Protein AF-A0A1W0A1K2-F1 (afdb_monomer_lite)

Structure (mmCIF, N/CA/C/O backbone):
data_AF-A0A1W0A1K2-F1
#
_entry.id   AF-A0A1W0A1K2-F1
#
loop_
_atom_site.group_PDB
_atom_site.id
_atom_site.type_symbol
_atom_site.label_atom_id
_atom_site.label_alt_id
_atom_site.label_comp_id
_atom_site.label_asym_id
_atom_site.label_entity_id
_atom_site.label_seq_id
_atom_site.pdbx_PDB_ins_code
_atom_site.Cartn_x
_atom_site.Cartn_y
_atom_site.Cartn_z
_atom_site.occupancy
_atom_site.B_iso_or_equiv
_atom_site.auth_seq_id
_atom_site.auth_comp_id
_atom_site.auth_asym_id
_atom_site.auth_atom_id
_atom_site.pdbx_PDB_model_num
ATOM 1 N N . MET A 1 1 ? 2.298 19.449 -17.274 1.00 60.91 1 MET A N 1
ATOM 2 C CA . MET A 1 1 ? 3.270 19.273 -18.378 1.00 60.91 1 MET A CA 1
ATOM 3 C C . MET A 1 1 ? 4.434 18.468 -17.825 1.00 60.91 1 MET A C 1
ATOM 5 O O . MET A 1 1 ? 4.935 18.858 -16.780 1.00 60.91 1 MET A O 1
ATOM 9 N N . ARG A 1 2 ? 4.805 17.348 -18.462 1.00 76.62 2 ARG A N 1
ATOM 10 C CA . ARG A 1 2 ? 5.941 16.507 -18.038 1.00 76.62 2 ARG A CA 1
ATOM 11 C C . ARG A 1 2 ? 7.257 17.238 -18.307 1.00 76.62 2 ARG A C 1
ATOM 13 O O . ARG A 1 2 ? 7.378 17.910 -19.331 1.00 76.62 2 ARG A O 1
ATOM 20 N N . THR A 1 3 ? 8.228 17.116 -17.409 1.00 84.44 3 THR A N 1
ATOM 21 C CA . THR A 1 3 ? 9.573 17.674 -17.611 1.00 84.44 3 THR A CA 1
ATOM 22 C C . THR A 1 3 ? 10.349 16.872 -18.661 1.00 84.44 3 THR A C 1
ATOM 24 O O . THR A 1 3 ? 10.058 15.703 -18.915 1.00 84.44 3 THR A O 1
ATOM 27 N N . THR A 1 4 ? 11.373 17.480 -19.265 1.00 80.25 4 THR A N 1
ATOM 28 C CA . THR A 1 4 ? 12.270 16.805 -20.222 1.00 80.25 4 THR A CA 1
ATOM 29 C C . THR A 1 4 ? 12.926 15.557 -19.624 1.00 80.25 4 THR A C 1
ATOM 31 O O . THR A 1 4 ? 13.042 14.538 -20.301 1.00 80.25 4 THR A O 1
ATOM 34 N N . ASN A 1 5 ? 13.278 15.605 -18.337 1.00 84.12 5 ASN A N 1
ATOM 35 C CA . ASN A 1 5 ? 13.851 14.472 -17.611 1.00 84.12 5 ASN A CA 1
ATOM 36 C C . ASN A 1 5 ? 12.839 13.334 -17.411 1.00 84.12 5 ASN A C 1
ATOM 38 O O . ASN A 1 5 ? 13.193 12.167 -17.554 1.00 84.12 5 ASN A O 1
ATOM 42 N N . GLU A 1 6 ? 11.577 13.649 -17.113 1.00 87.06 6 GLU A N 1
ATOM 43 C CA . GLU A 1 6 ? 10.531 12.632 -16.964 1.00 87.06 6 GLU A CA 1
ATOM 44 C C . GLU A 1 6 ? 10.212 11.948 -18.292 1.00 87.06 6 GLU A C 1
ATOM 46 O O . GLU A 1 6 ? 10.085 10.728 -18.327 1.00 87.06 6 GLU A O 1
ATOM 51 N N . LEU A 1 7 ? 10.127 12.707 -19.389 1.00 82.50 7 LEU A N 1
ATOM 52 C CA . LEU A 1 7 ? 9.915 12.142 -20.725 1.00 82.50 7 LEU A CA 1
ATOM 53 C C . LEU A 1 7 ? 11.042 11.174 -21.103 1.00 82.50 7 LEU A C 1
ATOM 55 O O . LEU A 1 7 ? 10.764 10.050 -21.513 1.00 82.50 7 LEU A O 1
ATOM 59 N N . ALA A 1 8 ? 12.297 11.552 -20.842 1.00 84.25 8 ALA A N 1
ATOM 60 C CA . ALA A 1 8 ? 13.443 10.680 -21.080 1.00 84.25 8 ALA A CA 1
ATOM 61 C C . ALA A 1 8 ? 13.361 9.358 -20.292 1.00 84.25 8 ALA A C 1
ATOM 63 O O . ALA A 1 8 ? 13.707 8.309 -20.828 1.00 84.25 8 ALA A O 1
ATOM 64 N N . ILE A 1 9 ? 12.877 9.378 -19.045 1.00 85.06 9 ILE A N 1
ATOM 65 C CA . ILE A 1 9 ? 12.689 8.161 -18.235 1.00 85.06 9 ILE A CA 1
ATOM 66 C C . ILE A 1 9 ? 11.535 7.308 -18.777 1.00 85.06 9 ILE A C 1
ATOM 68 O O . ILE A 1 9 ? 11.626 6.080 -18.791 1.00 85.06 9 ILE A O 1
ATOM 72 N N . LEU A 1 10 ? 10.445 7.929 -19.233 1.00 85.00 10 LEU A N 1
ATOM 73 C CA . LEU A 1 10 ? 9.282 7.219 -19.773 1.00 85.00 10 LEU A CA 1
ATOM 74 C C . LEU A 1 10 ? 9.567 6.517 -21.109 1.00 85.00 10 LEU A C 1
ATOM 76 O O . LEU A 1 10 ? 8.992 5.454 -21.356 1.00 85.00 10 LEU A O 1
ATOM 80 N N . ASP A 1 11 ? 10.464 7.072 -21.924 1.00 82.06 11 ASP A N 1
ATOM 81 C CA . ASP A 1 11 ? 10.854 6.511 -23.222 1.00 82.06 11 ASP A CA 1
ATOM 82 C C . ASP A 1 11 ? 11.846 5.338 -23.104 1.00 82.06 11 ASP A C 1
ATOM 84 O O . ASP A 1 11 ? 11.991 4.540 -24.038 1.00 82.06 11 ASP A O 1
ATOM 88 N N . GLN A 1 12 ? 12.504 5.177 -21.949 1.00 83.75 12 GLN A N 1
ATOM 89 C CA . GLN A 1 12 ? 13.405 4.050 -21.701 1.00 83.75 12 GLN A CA 1
ATOM 90 C C . GLN A 1 12 ? 12.648 2.713 -21.682 1.00 83.75 12 GLN A C 1
ATOM 92 O O . GLN A 1 12 ? 11.589 2.558 -21.064 1.00 83.75 12 GLN A O 1
ATOM 97 N N . LYS A 1 13 ? 13.216 1.700 -22.344 1.00 79.62 13 LYS A N 1
ATOM 98 C CA . LYS A 1 13 ? 12.659 0.342 -22.394 1.00 79.62 13 LYS A CA 1
ATOM 99 C C . LYS A 1 13 ? 13.533 -0.620 -21.590 1.00 79.62 13 LYS A C 1
ATOM 101 O O . LYS A 1 13 ? 14.752 -0.581 -21.753 1.00 79.62 13 LYS A O 1
ATOM 106 N N . PRO A 1 14 ? 12.939 -1.501 -20.763 1.00 73.25 14 PRO A N 1
ATOM 107 C CA . PRO A 1 14 ? 13.714 -2.488 -20.027 1.00 73.25 14 PRO A CA 1
ATOM 108 C C . PRO A 1 14 ? 14.360 -3.469 -20.998 1.00 73.25 14 PRO A C 1
ATOM 110 O O . PRO A 1 14 ? 13.727 -3.921 -21.956 1.00 73.25 14 PRO A O 1
ATOM 113 N N . GLN A 1 15 ? 15.626 -3.794 -20.752 1.00 70.81 15 GLN A N 1
ATOM 114 C CA . GLN A 1 15 ? 16.342 -4.771 -21.563 1.00 70.81 15 GLN A CA 1
ATOM 115 C C . GLN A 1 15 ? 15.858 -6.173 -21.202 1.00 70.81 15 GLN A C 1
ATOM 117 O O . GLN A 1 15 ? 16.121 -6.639 -20.101 1.00 70.81 15 GLN A O 1
ATOM 122 N N . ILE A 1 16 ? 15.151 -6.833 -22.127 1.00 64.75 16 ILE A N 1
ATOM 123 C CA . ILE A 1 16 ? 14.491 -8.141 -21.923 1.00 64.75 16 ILE A CA 1
ATOM 124 C C . ILE A 1 16 ? 15.502 -9.261 -21.615 1.00 64.75 16 ILE A C 1
ATOM 126 O O . ILE A 1 16 ? 15.168 -10.234 -20.940 1.00 64.75 16 ILE A O 1
ATOM 130 N N . THR A 1 17 ? 16.740 -9.129 -22.085 1.00 64.06 17 THR A N 1
ATOM 131 C CA . THR A 1 17 ? 17.844 -10.040 -21.777 1.00 64.06 17 THR A CA 1
ATOM 132 C C . THR A 1 17 ? 18.432 -9.722 -20.411 1.00 64.06 17 THR A C 1
ATOM 134 O O . THR A 1 17 ? 19.072 -8.691 -20.230 1.00 64.06 17 THR A O 1
ATOM 137 N N . ILE A 1 18 ? 18.232 -10.629 -19.459 1.00 64.06 18 ILE A N 1
ATOM 138 C CA . ILE A 1 18 ? 18.836 -10.552 -18.128 1.00 64.06 18 ILE A CA 1
ATOM 139 C C . ILE A 1 18 ? 20.119 -11.367 -18.159 1.00 64.06 18 ILE A C 1
ATOM 141 O O . ILE A 1 18 ? 20.071 -12.578 -18.369 1.00 64.06 18 ILE A O 1
ATOM 145 N N . VAL A 1 19 ? 21.254 -10.700 -17.964 1.00 62.59 19 VAL A N 1
ATOM 146 C CA . VAL A 1 19 ? 22.567 -11.355 -17.940 1.00 62.59 19 VAL A CA 1
ATOM 147 C C . VAL A 1 19 ? 22.971 -11.693 -16.499 1.00 62.59 19 VAL A C 1
ATOM 149 O O . VAL A 1 19 ? 23.691 -12.663 -16.276 1.00 62.59 19 VAL A O 1
ATOM 152 N N . ASN A 1 20 ? 22.474 -10.940 -15.509 1.00 71.38 20 ASN A N 1
ATOM 153 C CA . ASN A 1 20 ? 22.702 -11.167 -14.078 1.00 71.38 20 ASN A CA 1
ATOM 154 C C . ASN A 1 20 ? 21.661 -10.441 -13.187 1.00 71.38 20 ASN A C 1
ATOM 156 O O . ASN A 1 20 ? 20.825 -9.668 -13.662 1.00 71.38 20 ASN A O 1
ATOM 160 N N . ASP A 1 21 ? 21.751 -10.658 -11.871 1.00 70.25 21 ASP A N 1
ATOM 161 C CA . ASP A 1 21 ? 20.886 -10.043 -10.849 1.00 70.25 21 ASP A CA 1
ATOM 162 C C . ASP A 1 21 ? 20.957 -8.500 -10.800 1.00 70.25 21 ASP A C 1
ATOM 164 O O . ASP A 1 21 ? 19.985 -7.842 -10.417 1.00 70.25 21 ASP A O 1
ATOM 168 N N . GLY A 1 22 ? 22.092 -7.906 -11.183 1.00 73.75 22 GLY A N 1
ATOM 169 C CA . GLY A 1 22 ? 22.301 -6.455 -11.201 1.00 73.75 22 GLY A CA 1
ATOM 170 C C . GLY A 1 22 ? 21.505 -5.758 -12.305 1.00 73.75 22 GLY A C 1
ATOM 171 O O . GLY A 1 22 ? 20.829 -4.760 -12.042 1.00 73.75 22 GLY A O 1
ATOM 172 N N . ASP A 1 23 ? 21.506 -6.330 -13.509 1.00 75.31 23 ASP A N 1
ATOM 173 C CA . ASP A 1 23 ? 20.733 -5.823 -14.652 1.00 75.31 23 ASP A CA 1
ATOM 174 C C . ASP A 1 23 ? 19.226 -5.854 -14.361 1.00 75.31 23 ASP A C 1
ATOM 176 O O . ASP A 1 23 ? 18.465 -4.953 -14.723 1.00 75.31 23 ASP A O 1
ATOM 180 N N . LEU A 1 24 ? 18.785 -6.877 -13.631 1.00 74.44 24 LEU A N 1
ATOM 181 C CA . LEU A 1 24 ? 17.402 -7.017 -13.202 1.00 74.44 24 LEU A CA 1
ATOM 182 C C . LEU A 1 24 ? 16.997 -5.961 -12.167 1.00 74.44 24 LEU A C 1
ATOM 184 O O . LEU A 1 24 ? 15.933 -5.353 -12.299 1.00 74.44 24 LEU A O 1
ATOM 188 N N . ALA A 1 25 ? 17.842 -5.695 -11.168 1.00 80.38 25 ALA A N 1
ATOM 189 C CA . ALA A 1 25 ? 17.601 -4.634 -10.190 1.00 80.38 25 ALA A CA 1
ATOM 190 C C . ALA A 1 25 ? 17.532 -3.247 -10.854 1.00 80.38 25 ALA A C 1
ATOM 192 O O . ALA A 1 25 ? 16.684 -2.429 -10.482 1.00 80.38 25 ALA A O 1
ATOM 193 N N . LEU A 1 26 ? 18.372 -2.999 -11.866 1.00 83.38 26 LEU A N 1
ATOM 194 C CA . LEU A 1 26 ? 18.344 -1.773 -12.664 1.00 83.38 26 LEU A CA 1
ATOM 195 C C . LEU A 1 26 ? 17.019 -1.634 -13.429 1.00 83.38 26 LEU A C 1
ATOM 197 O O . LEU A 1 26 ? 16.357 -0.601 -13.326 1.00 83.38 26 LEU A O 1
ATOM 201 N N . ASN A 1 27 ? 16.587 -2.694 -14.116 1.00 84.75 27 ASN A N 1
ATOM 202 C CA . ASN A 1 27 ? 15.313 -2.722 -14.837 1.00 84.75 27 ASN A CA 1
ATOM 203 C C . ASN A 1 27 ? 14.114 -2.516 -13.895 1.00 84.75 27 ASN A C 1
ATOM 205 O O . ASN A 1 27 ? 13.230 -1.712 -14.184 1.00 84.75 27 ASN A O 1
ATOM 209 N N . VAL A 1 28 ? 14.089 -3.190 -12.741 1.00 87.38 28 VAL A N 1
ATOM 210 C CA . VAL A 1 28 ? 13.033 -3.023 -11.727 1.00 87.38 28 VAL A CA 1
ATOM 211 C C . VAL A 1 28 ? 12.980 -1.586 -11.219 1.00 87.38 28 VAL A C 1
ATOM 213 O O . VAL A 1 28 ? 11.894 -1.012 -11.117 1.00 87.38 28 VAL A O 1
ATOM 216 N N . LYS A 1 29 ? 14.139 -0.990 -10.921 1.00 87.38 29 LYS A N 1
ATOM 217 C CA . LYS A 1 29 ? 14.228 0.397 -10.462 1.00 87.38 29 LYS A CA 1
ATOM 218 C C . LYS A 1 29 ? 13.702 1.364 -11.523 1.00 87.38 29 LYS A C 1
ATOM 220 O O . LYS A 1 29 ? 12.865 2.198 -11.196 1.00 87.38 29 LYS A O 1
ATOM 225 N N . MET A 1 30 ? 14.111 1.192 -12.776 1.00 88.56 30 MET A N 1
ATOM 226 C CA . MET A 1 30 ? 13.671 2.019 -13.899 1.00 88.56 30 MET A CA 1
ATOM 227 C C . MET A 1 30 ? 12.156 1.912 -14.144 1.00 88.56 30 MET A C 1
ATOM 229 O O . MET A 1 30 ? 11.471 2.929 -14.219 1.00 88.56 30 MET A O 1
ATOM 233 N N . ILE A 1 31 ? 11.587 0.701 -14.207 1.00 89.75 31 ILE A N 1
ATOM 234 C CA . ILE A 1 31 ? 10.131 0.533 -14.387 1.00 89.75 31 ILE A CA 1
ATOM 235 C C . ILE A 1 31 ? 9.374 1.132 -13.186 1.00 89.75 31 ILE A C 1
ATOM 237 O O . ILE A 1 31 ? 8.320 1.747 -13.356 1.00 89.75 31 ILE A O 1
ATOM 241 N N . ASN A 1 32 ? 9.913 1.002 -11.969 1.00 89.94 32 ASN A N 1
ATOM 242 C CA . ASN A 1 32 ? 9.333 1.626 -10.783 1.00 89.94 32 ASN A CA 1
ATOM 243 C C . ASN A 1 32 ? 9.396 3.163 -10.841 1.00 89.94 32 ASN A C 1
ATOM 245 O O . ASN A 1 32 ? 8.432 3.813 -10.449 1.00 89.94 32 ASN A O 1
ATOM 249 N N . GLU A 1 33 ? 10.477 3.753 -11.349 1.00 90.94 33 GLU A N 1
ATOM 250 C CA . GLU A 1 33 ? 10.576 5.202 -11.578 1.00 90.94 33 GLU A CA 1
ATOM 251 C C . GLU A 1 33 ? 9.523 5.678 -12.587 1.00 90.94 33 GLU A C 1
ATOM 253 O O . GLU A 1 33 ? 8.806 6.638 -12.308 1.00 90.94 33 GLU A O 1
ATOM 258 N N . GLN A 1 34 ? 9.320 4.950 -13.689 1.00 92.19 34 GLN A N 1
ATOM 259 C CA . GLN A 1 34 ? 8.227 5.232 -14.629 1.00 92.19 34 GLN A CA 1
ATOM 260 C C . GLN A 1 34 ? 6.856 5.179 -13.945 1.00 92.19 34 GLN A C 1
ATOM 262 O O . GLN A 1 34 ? 6.024 6.063 -14.144 1.00 92.19 34 GLN A O 1
ATOM 267 N N . ALA A 1 35 ? 6.613 4.153 -13.124 1.00 92.31 35 ALA A N 1
ATOM 268 C CA . ALA A 1 35 ? 5.358 4.004 -12.392 1.00 92.31 35 ALA A CA 1
ATOM 269 C C . ALA A 1 35 ? 5.112 5.172 -11.425 1.00 92.31 35 ALA A C 1
ATOM 271 O O . ALA A 1 35 ? 3.988 5.655 -11.316 1.00 92.31 35 ALA A O 1
ATOM 272 N N . VAL A 1 36 ? 6.162 5.642 -10.748 1.00 91.25 36 VAL A N 1
ATOM 273 C CA . VAL A 1 36 ? 6.112 6.802 -9.849 1.00 91.25 36 VAL A CA 1
ATOM 274 C C . VAL A 1 36 ? 5.810 8.082 -10.627 1.00 91.25 36 VAL A C 1
ATOM 276 O O . VAL A 1 36 ? 4.953 8.847 -10.194 1.00 91.25 36 VAL A O 1
ATOM 279 N N . ILE A 1 37 ? 6.425 8.287 -11.795 1.00 92.19 37 ILE A N 1
ATOM 280 C CA . ILE A 1 37 ? 6.123 9.433 -12.667 1.00 92.19 37 ILE A CA 1
ATOM 281 C C . ILE A 1 37 ? 4.650 9.416 -13.080 1.00 92.19 37 ILE A C 1
ATOM 283 O O . ILE A 1 37 ? 3.968 10.424 -12.911 1.00 92.19 37 ILE A O 1
ATOM 287 N N . TYR A 1 38 ? 4.127 8.284 -13.565 1.00 93.19 38 TYR A N 1
ATOM 288 C CA . TYR A 1 38 ? 2.702 8.174 -13.901 1.00 93.19 38 TYR A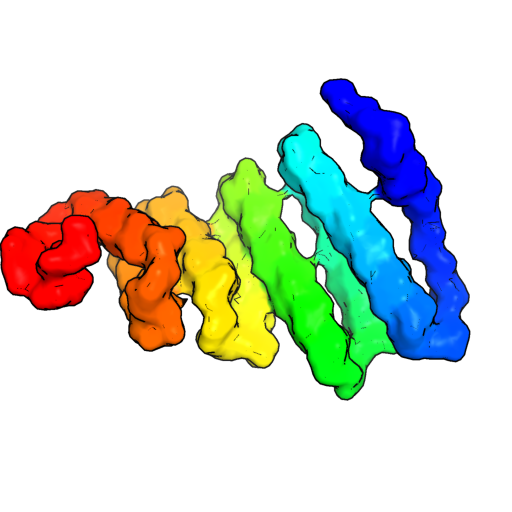 CA 1
ATOM 289 C C . TYR A 1 38 ? 1.807 8.423 -12.685 1.00 93.19 38 TYR A C 1
ATOM 291 O O . TYR A 1 38 ? 0.802 9.114 -12.793 1.00 93.19 38 TYR A O 1
ATOM 299 N N . PHE A 1 39 ? 2.194 7.920 -11.512 1.00 92.62 39 PHE A N 1
ATOM 300 C CA . PHE A 1 39 ? 1.447 8.144 -10.279 1.00 92.62 39 PHE A CA 1
ATOM 301 C C . PHE A 1 39 ? 1.394 9.631 -9.893 1.00 92.62 39 PHE A C 1
ATOM 303 O O . PHE A 1 39 ? 0.343 10.115 -9.484 1.00 92.62 39 PHE A O 1
ATOM 310 N N . HIS A 1 40 ? 2.501 10.366 -10.034 1.00 92.12 40 HIS A N 1
ATOM 311 C CA . HIS A 1 40 ? 2.548 11.809 -9.768 1.00 92.12 40 HIS A CA 1
ATOM 312 C C . HIS A 1 40 ? 1.733 12.634 -10.765 1.00 92.12 40 HIS A C 1
ATOM 314 O O . HIS A 1 40 ? 1.229 13.689 -10.398 1.00 92.12 40 HIS A O 1
ATOM 320 N N . HIS A 1 41 ? 1.580 12.140 -11.991 1.00 91.81 41 HIS A N 1
ATOM 321 C CA . HIS A 1 41 ? 0.719 12.735 -13.011 1.00 91.81 41 HIS A CA 1
ATOM 322 C C . HIS A 1 41 ? -0.748 12.299 -12.898 1.00 91.81 41 HIS A C 1
ATOM 324 O O . HIS A 1 41 ? -1.530 12.614 -13.786 1.00 91.81 41 HIS A O 1
ATOM 330 N N . GLU A 1 42 ? -1.113 11.565 -11.840 1.00 92.81 42 GLU A N 1
ATOM 331 C CA . GLU A 1 42 ? -2.459 11.012 -11.624 1.00 92.81 42 GLU A CA 1
ATOM 332 C C . GLU A 1 42 ? -2.916 10.024 -12.717 1.00 92.81 42 GLU A C 1
ATOM 334 O O . GLU A 1 42 ? -4.064 9.581 -12.749 1.00 92.81 42 GLU A O 1
ATOM 339 N N . ASP A 1 43 ? -1.983 9.562 -13.554 1.00 94.00 43 ASP A N 1
ATOM 340 C CA . ASP A 1 43 ? -2.184 8.527 -14.566 1.00 94.00 43 ASP A CA 1
ATOM 341 C C . ASP A 1 43 ? -2.193 7.130 -13.904 1.00 94.00 43 ASP A C 1
ATOM 343 O O . ASP A 1 43 ? -1.375 6.253 -14.211 1.00 94.00 43 ASP A O 1
ATOM 347 N N . PHE A 1 44 ? -3.103 6.895 -12.951 1.00 93.69 44 PHE A N 1
ATOM 348 C CA . PHE A 1 44 ? -3.079 5.710 -12.080 1.00 93.69 44 PHE A CA 1
ATOM 349 C C . PHE A 1 44 ? -3.183 4.388 -12.846 1.00 93.69 44 PHE A C 1
ATOM 351 O O . PHE A 1 44 ? -2.521 3.420 -12.478 1.00 93.69 44 PHE A O 1
ATOM 358 N N . ASN A 1 45 ? -3.933 4.344 -13.949 1.00 94.31 45 ASN A N 1
ATOM 359 C CA . ASN A 1 45 ? -4.017 3.156 -14.805 1.00 94.31 45 ASN A CA 1
ATOM 360 C C . ASN A 1 45 ? -2.655 2.784 -15.415 1.00 94.31 45 ASN A C 1
ATOM 362 O O . ASN A 1 45 ? -2.264 1.613 -15.425 1.00 94.31 45 ASN A O 1
ATOM 366 N N . LEU A 1 46 ? -1.894 3.779 -15.884 1.00 93.19 46 LEU A N 1
ATOM 367 C CA . LEU A 1 46 ? -0.547 3.560 -16.415 1.00 93.19 46 LEU A CA 1
ATOM 368 C C . LEU A 1 46 ? 0.434 3.207 -15.295 1.00 93.19 46 LEU A C 1
ATOM 370 O O . LEU A 1 46 ? 1.256 2.305 -15.470 1.00 93.19 46 LEU A O 1
ATOM 374 N N . ALA A 1 47 ? 0.304 3.837 -14.125 1.00 94.12 47 ALA A N 1
ATOM 375 C CA . ALA A 1 47 ? 1.090 3.481 -12.949 1.00 94.12 47 ALA A CA 1
ATOM 376 C C . ALA A 1 47 ? 0.860 2.014 -12.539 1.00 94.12 47 ALA A C 1
ATOM 378 O O . ALA A 1 47 ? 1.821 1.273 -12.338 1.00 94.12 47 ALA A O 1
ATOM 379 N N . ILE A 1 48 ? -0.398 1.560 -12.485 1.00 94.81 48 ILE A N 1
ATOM 380 C CA . ILE A 1 48 ? -0.766 0.168 -12.178 1.00 94.81 48 ILE A CA 1
ATOM 381 C C . ILE A 1 48 ? -0.164 -0.793 -13.197 1.00 94.81 48 ILE A C 1
ATOM 383 O O . ILE A 1 48 ? 0.410 -1.811 -12.804 1.00 94.81 48 ILE A O 1
ATOM 387 N N . LYS A 1 49 ? -0.245 -0.470 -14.493 1.00 94.25 49 LYS A N 1
ATOM 388 C CA . LYS A 1 49 ? 0.382 -1.277 -15.546 1.0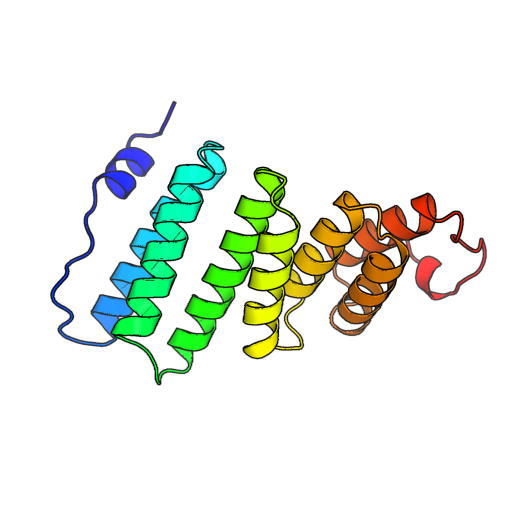0 94.25 49 LYS A CA 1
ATOM 389 C C . LYS A 1 49 ? 1.880 -1.446 -15.282 1.00 94.25 49 LYS A C 1
ATOM 391 O O . LYS A 1 49 ? 2.360 -2.573 -15.216 1.00 94.25 49 LYS A O 1
ATOM 396 N N . LYS A 1 50 ? 2.590 -0.347 -15.013 1.00 93.00 50 LYS A N 1
ATOM 397 C CA . LYS A 1 50 ? 4.033 -0.372 -14.739 1.00 93.00 50 LYS A CA 1
ATOM 398 C C . LYS A 1 50 ? 4.388 -1.113 -13.451 1.00 93.00 50 LYS A C 1
ATOM 400 O O . LYS A 1 50 ? 5.335 -1.893 -13.441 1.00 93.00 50 LYS A O 1
ATOM 405 N N . TYR A 1 51 ? 3.625 -0.958 -12.373 1.00 93.56 51 TYR A N 1
ATOM 406 C CA . TYR A 1 51 ? 3.876 -1.741 -11.162 1.00 93.56 51 TYR A CA 1
ATOM 407 C C . TYR A 1 51 ? 3.579 -3.241 -11.346 1.00 93.56 51 TYR A C 1
ATOM 409 O O . TYR A 1 51 ? 4.249 -4.080 -10.740 1.00 93.56 51 TYR A O 1
ATOM 417 N N . ASN A 1 52 ? 2.603 -3.605 -12.183 1.00 93.50 52 ASN A N 1
ATOM 418 C CA . ASN A 1 52 ? 2.378 -5.000 -12.557 1.00 93.50 52 ASN A CA 1
ATOM 419 C C . ASN A 1 52 ? 3.523 -5.550 -13.412 1.00 93.50 52 ASN A C 1
ATOM 421 O O . ASN A 1 52 ? 3.925 -6.690 -13.182 1.00 93.50 52 ASN A O 1
ATOM 425 N N . ASP A 1 53 ? 4.095 -4.741 -14.308 1.00 90.38 53 ASP A N 1
ATOM 426 C CA . ASP A 1 53 ? 5.309 -5.103 -15.043 1.00 90.38 53 ASP A CA 1
ATOM 427 C C . ASP A 1 53 ? 6.459 -5.387 -14.063 1.00 90.38 53 ASP A C 1
ATOM 429 O O . ASP A 1 53 ? 7.077 -6.445 -14.148 1.00 90.38 53 ASP A O 1
ATOM 433 N N . VAL A 1 54 ? 6.686 -4.526 -13.058 1.00 89.25 54 VAL A N 1
ATOM 434 C CA . VAL A 1 54 ? 7.681 -4.770 -11.989 1.00 89.25 54 VAL A CA 1
ATOM 435 C C . VAL A 1 54 ? 7.437 -6.111 -11.297 1.00 89.25 54 VAL A C 1
ATOM 437 O O . VAL A 1 54 ? 8.354 -6.920 -11.151 1.00 89.25 54 VAL A O 1
ATOM 440 N N . LYS A 1 55 ? 6.194 -6.371 -10.878 1.00 90.19 55 LYS A N 1
ATOM 441 C CA . LYS A 1 55 ? 5.815 -7.624 -10.213 1.00 90.19 55 LYS A CA 1
ATOM 442 C C . LYS A 1 55 ? 6.090 -8.837 -11.106 1.00 90.19 55 LYS A C 1
ATOM 444 O O . LYS A 1 55 ? 6.642 -9.827 -10.624 1.00 90.19 55 LYS A O 1
ATOM 449 N N . LEU A 1 56 ? 5.725 -8.763 -12.387 1.00 87.50 56 LEU A N 1
ATOM 450 C CA . LEU A 1 56 ? 5.944 -9.829 -13.364 1.00 87.50 56 LEU A CA 1
ATOM 451 C C . LEU A 1 56 ? 7.438 -10.099 -13.558 1.00 87.50 56 LEU A C 1
ATOM 453 O O . LEU A 1 56 ? 7.858 -11.252 -13.515 1.00 87.50 56 LEU A O 1
ATOM 457 N N . TRP A 1 57 ? 8.235 -9.043 -13.704 1.00 86.06 57 TRP A N 1
ATOM 458 C CA . TRP A 1 57 ? 9.685 -9.123 -13.841 1.00 86.06 57 TRP A CA 1
ATOM 459 C C . TRP A 1 57 ? 10.342 -9.807 -12.638 1.00 86.06 57 TRP A C 1
ATOM 461 O O . TRP A 1 57 ? 11.076 -10.779 -12.805 1.00 86.06 57 TRP A O 1
ATOM 471 N N . ILE A 1 58 ? 10.017 -9.372 -11.418 1.00 86.19 58 ILE A N 1
ATOM 472 C CA . ILE A 1 58 ? 10.550 -9.980 -10.189 1.00 86.19 58 ILE A CA 1
ATOM 473 C C . ILE A 1 58 ? 10.124 -11.450 -10.078 1.00 86.19 58 ILE A C 1
ATOM 475 O O . ILE A 1 58 ? 10.944 -12.311 -9.776 1.00 86.19 58 ILE A O 1
ATOM 479 N N . THR A 1 59 ? 8.853 -11.754 -10.349 1.00 84.44 59 THR A N 1
ATOM 480 C CA . THR A 1 59 ? 8.322 -13.123 -10.220 1.00 84.44 59 THR A CA 1
ATOM 481 C C . THR A 1 59 ? 8.906 -14.074 -11.260 1.00 84.44 59 THR A C 1
ATOM 483 O O . THR A 1 59 ? 9.072 -15.254 -10.983 1.00 84.44 59 THR A O 1
ATOM 486 N N . ARG A 1 60 ? 9.211 -13.586 -12.464 1.00 83.00 60 ARG A N 1
ATOM 487 C CA . ARG A 1 60 ? 9.711 -14.423 -13.557 1.00 83.00 60 ARG A CA 1
ATOM 488 C C . ARG A 1 60 ? 11.211 -14.684 -13.467 1.00 83.00 60 ARG A C 1
ATOM 490 O O . ARG A 1 60 ? 11.658 -15.744 -13.890 1.00 83.00 60 ARG A O 1
ATOM 497 N N . PHE A 1 61 ? 11.972 -13.727 -12.945 1.00 78.69 61 PHE A N 1
ATOM 498 C CA . PHE A 1 61 ? 13.427 -13.735 -13.079 1.00 78.69 61 PHE A CA 1
ATOM 499 C C . PHE A 1 61 ? 14.188 -13.596 -11.754 1.00 78.69 61 PHE A C 1
ATOM 501 O O . PHE A 1 61 ? 15.402 -13.750 -11.747 1.00 78.69 61 PHE A O 1
ATOM 508 N N . TYR A 1 62 ? 13.507 -13.318 -10.635 1.00 71.69 62 TYR A N 1
ATOM 509 C CA . TYR A 1 62 ? 14.158 -12.963 -9.368 1.00 71.69 62 TYR A CA 1
ATOM 510 C C . TYR A 1 62 ? 13.535 -13.637 -8.139 1.00 71.69 62 TYR A C 1
ATOM 512 O O . TYR A 1 62 ? 13.358 -13.017 -7.101 1.00 71.69 62 TYR A O 1
ATOM 520 N N . THR A 1 63 ? 13.151 -14.908 -8.197 1.00 65.31 63 THR A N 1
ATOM 521 C CA . THR A 1 63 ? 12.296 -15.497 -7.145 1.00 65.31 63 THR A CA 1
ATOM 522 C C . THR A 1 63 ? 12.980 -15.755 -5.796 1.00 65.31 63 THR A C 1
ATOM 524 O O . THR A 1 63 ? 12.288 -15.825 -4.779 1.00 65.31 63 THR A O 1
ATOM 527 N N . SER A 1 64 ? 14.312 -15.881 -5.746 1.00 67.44 64 SER A N 1
ATOM 528 C CA . SER A 1 64 ? 15.013 -16.441 -4.571 1.00 67.44 64 SER A CA 1
ATOM 529 C C . SER A 1 64 ? 15.874 -15.449 -3.775 1.00 67.44 64 SER A C 1
ATOM 531 O O . SER A 1 64 ? 16.369 -15.803 -2.705 1.00 67.44 64 SER A O 1
ATOM 533 N N . SER A 1 65 ? 16.034 -14.203 -4.235 1.00 74.94 65 SER A N 1
ATOM 534 C CA . SER A 1 65 ? 16.859 -13.196 -3.546 1.00 74.94 65 SER A CA 1
ATOM 535 C C . SER A 1 65 ? 16.099 -12.461 -2.431 1.00 74.94 65 SER A C 1
ATOM 537 O O . SER A 1 65 ? 14.892 -12.210 -2.505 1.00 74.94 65 SER A O 1
ATOM 539 N N . LYS A 1 66 ? 16.820 -12.045 -1.383 1.00 75.19 66 LYS A N 1
ATOM 540 C CA . LYS A 1 66 ? 16.291 -11.158 -0.332 1.00 75.19 66 LYS A CA 1
ATOM 541 C C . LYS A 1 66 ? 15.854 -9.804 -0.903 1.00 75.19 66 LYS A C 1
ATOM 543 O O . LYS A 1 66 ? 14.836 -9.259 -0.469 1.00 75.19 66 LYS A O 1
ATOM 548 N N . ASP A 1 67 ? 16.575 -9.290 -1.895 1.00 78.69 67 ASP A N 1
ATOM 549 C CA . ASP A 1 67 ? 16.242 -8.025 -2.550 1.00 78.69 67 ASP A CA 1
ATOM 550 C C . ASP A 1 67 ? 14.966 -8.140 -3.383 1.00 78.69 67 ASP A C 1
ATOM 552 O O . ASP A 1 67 ? 14.164 -7.207 -3.417 1.00 78.69 67 ASP A O 1
ATOM 556 N N . ALA A 1 68 ? 14.689 -9.319 -3.943 1.00 81.81 68 ALA A N 1
ATOM 557 C CA . ALA A 1 68 ? 13.445 -9.580 -4.654 1.00 81.81 68 ALA A CA 1
ATOM 558 C C . ALA A 1 68 ? 12.223 -9.374 -3.773 1.00 81.81 68 ALA A C 1
ATOM 560 O O . ALA A 1 68 ? 11.282 -8.681 -4.152 1.00 81.81 68 ALA A O 1
ATOM 561 N N . LYS A 1 69 ? 12.264 -9.926 -2.556 1.00 87.00 69 LYS A N 1
ATOM 562 C CA . LYS A 1 69 ? 11.192 -9.761 -1.572 1.00 87.00 69 LYS A CA 1
ATOM 563 C C . LYS A 1 69 ? 10.993 -8.289 -1.219 1.00 87.00 69 LYS A C 1
ATOM 565 O O . LYS A 1 69 ? 9.855 -7.854 -1.079 1.00 87.00 69 LYS A O 1
ATOM 570 N N . LYS A 1 70 ? 12.074 -7.506 -1.121 1.00 88.56 70 LYS A N 1
ATOM 571 C CA . LYS A 1 70 ? 12.014 -6.061 -0.856 1.00 88.56 70 LYS A CA 1
ATOM 572 C C . LYS A 1 70 ? 11.361 -5.293 -2.010 1.00 88.56 70 LYS A C 1
ATOM 574 O O . LYS A 1 70 ? 10.469 -4.482 -1.761 1.00 88.56 70 LYS A O 1
ATOM 579 N N . PHE A 1 71 ? 11.765 -5.553 -3.252 1.00 87.88 71 PHE A N 1
ATOM 580 C CA . PHE A 1 71 ? 11.160 -4.916 -4.424 1.00 87.88 71 PHE A CA 1
ATOM 581 C C . PHE A 1 71 ? 9.698 -5.330 -4.610 1.00 87.88 71 PHE A C 1
ATOM 583 O O . PHE A 1 71 ? 8.846 -4.484 -4.868 1.00 87.88 71 PHE A O 1
ATOM 590 N N . LEU A 1 72 ? 9.387 -6.609 -4.398 1.00 90.56 72 LEU A N 1
ATOM 591 C CA . LEU A 1 72 ? 8.034 -7.141 -4.496 1.00 90.56 72 LEU A CA 1
ATOM 592 C C . LEU A 1 72 ? 7.116 -6.544 -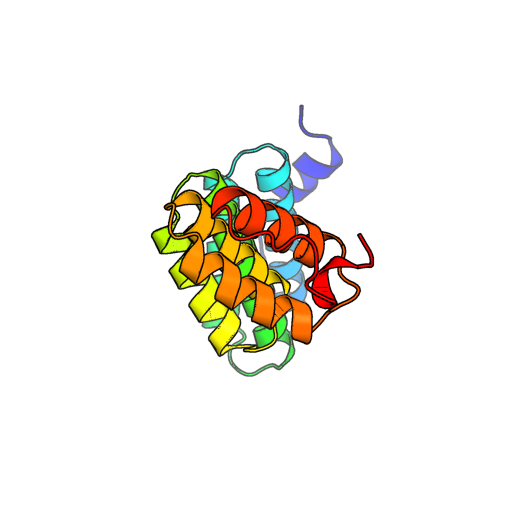3.422 1.00 90.56 72 LEU A C 1
ATOM 594 O O . LEU A 1 72 ? 5.990 -6.150 -3.716 1.00 90.56 72 LEU A O 1
ATOM 598 N N . LEU A 1 73 ? 7.615 -6.408 -2.190 1.00 93.12 73 LEU A N 1
ATOM 599 C CA . LEU A 1 73 ? 6.920 -5.719 -1.105 1.00 93.12 73 LEU A CA 1
ATOM 600 C C . LEU A 1 73 ? 6.601 -4.267 -1.485 1.00 93.12 73 LEU A C 1
ATOM 602 O O . LEU A 1 73 ? 5.459 -3.827 -1.338 1.00 93.12 73 LEU A O 1
ATOM 606 N N . ALA A 1 74 ? 7.584 -3.532 -2.014 1.00 92.12 74 ALA A N 1
ATOM 607 C CA . ALA A 1 74 ? 7.381 -2.164 -2.480 1.00 92.12 74 ALA A CA 1
ATOM 608 C C . ALA A 1 74 ? 6.327 -2.098 -3.600 1.00 92.12 74 ALA A C 1
ATOM 610 O O . ALA A 1 74 ? 5.384 -1.312 -3.491 1.00 92.12 74 ALA A O 1
ATOM 611 N N . ALA A 1 75 ? 6.421 -2.975 -4.604 1.00 93.19 75 ALA A N 1
ATOM 612 C CA . ALA A 1 75 ? 5.481 -3.053 -5.719 1.00 93.19 75 ALA A CA 1
ATOM 613 C C . ALA A 1 75 ? 4.043 -3.327 -5.250 1.00 93.19 75 ALA A C 1
ATOM 615 O O . ALA A 1 75 ? 3.139 -2.575 -5.610 1.00 93.19 75 ALA A O 1
ATOM 616 N N . TYR A 1 76 ? 3.825 -4.326 -4.385 1.00 96.31 76 TYR A N 1
ATOM 617 C CA . TYR A 1 76 ? 2.496 -4.611 -3.828 1.00 96.31 76 TYR A CA 1
ATOM 618 C C . TYR A 1 76 ? 1.921 -3.423 -3.076 1.00 96.31 76 TYR A C 1
ATOM 620 O O . TYR A 1 76 ? 0.760 -3.064 -3.269 1.00 96.31 76 TYR A O 1
ATOM 628 N N . THR A 1 77 ? 2.732 -2.785 -2.229 1.00 96.56 77 THR A N 1
ATOM 629 C CA . THR A 1 77 ? 2.229 -1.634 -1.494 1.00 96.56 77 THR A CA 1
ATOM 630 C C . THR A 1 77 ? 1.877 -0.489 -2.442 1.00 96.56 77 THR A C 1
ATOM 632 O O . THR A 1 77 ? 0.871 0.178 -2.205 1.00 96.56 77 THR A O 1
ATOM 635 N N . ASN A 1 78 ? 2.692 -0.191 -3.457 1.00 95.19 78 ASN A N 1
ATOM 636 C CA . ASN A 1 78 ? 2.452 0.939 -4.358 1.00 95.19 78 ASN A CA 1
ATOM 637 C C . ASN A 1 78 ? 1.267 0.686 -5.297 1.00 95.19 78 ASN A C 1
ATOM 639 O O . ASN A 1 78 ? 0.466 1.598 -5.492 1.00 95.19 78 ASN A O 1
ATOM 643 N N . LEU A 1 79 ? 1.087 -0.556 -5.763 1.00 96.19 79 LEU A N 1
ATOM 644 C CA . LEU A 1 79 ? -0.143 -0.996 -6.425 1.00 96.19 79 LEU A CA 1
ATOM 645 C C . LEU A 1 79 ? -1.359 -0.729 -5.545 1.00 96.19 79 LEU A C 1
ATOM 647 O O . LEU A 1 79 ? -2.304 -0.101 -6.004 1.00 96.19 79 LEU A O 1
ATOM 651 N N . ALA A 1 80 ? -1.321 -1.137 -4.272 1.00 97.75 80 ALA A N 1
ATOM 652 C CA . ALA A 1 80 ? -2.453 -0.930 -3.373 1.00 97.75 80 ALA A CA 1
ATOM 653 C C . ALA A 1 80 ? -2.826 0.553 -3.249 1.00 97.75 80 ALA A C 1
ATOM 655 O O . ALA A 1 80 ? -4.001 0.894 -3.246 1.00 97.75 80 ALA A O 1
ATOM 656 N N . LEU A 1 81 ? -1.836 1.451 -3.201 1.00 97.00 81 LEU A N 1
ATOM 657 C CA . LEU A 1 81 ? -2.109 2.887 -3.175 1.00 97.00 81 LEU A CA 1
ATOM 658 C C . LEU A 1 81 ? -2.741 3.390 -4.479 1.00 97.00 81 LEU A C 1
ATOM 660 O O . LEU A 1 81 ? -3.653 4.207 -4.421 1.00 97.00 81 LEU A O 1
ATOM 664 N N . ALA A 1 82 ? -2.272 2.919 -5.636 1.00 96.75 82 ALA A N 1
ATOM 665 C CA . ALA A 1 82 ? -2.857 3.284 -6.924 1.00 96.75 82 ALA A CA 1
ATOM 666 C C . ALA A 1 82 ? -4.298 2.770 -7.067 1.00 96.75 82 ALA A C 1
ATOM 668 O O . ALA A 1 82 ? -5.157 3.509 -7.532 1.00 96.75 82 ALA A O 1
ATOM 669 N N . HIS A 1 83 ? -4.588 1.561 -6.580 1.00 97.75 83 HIS A N 1
ATOM 670 C CA . HIS A 1 83 ? -5.951 1.031 -6.521 1.00 97.75 83 HIS A CA 1
ATOM 671 C C . HIS A 1 83 ? -6.850 1.833 -5.568 1.00 97.75 83 HIS A C 1
ATOM 673 O O . HIS A 1 83 ? -7.968 2.160 -5.943 1.00 97.75 83 HIS A O 1
ATOM 679 N N . ILE A 1 84 ? -6.355 2.256 -4.396 1.00 97.81 84 ILE A N 1
ATOM 680 C CA . ILE A 1 84 ? -7.102 3.165 -3.502 1.00 97.81 84 ILE A CA 1
ATOM 681 C C . ILE A 1 84 ? -7.448 4.480 -4.212 1.00 97.81 84 ILE A C 1
ATOM 683 O O . ILE A 1 84 ? -8.542 5.001 -4.027 1.00 97.81 84 ILE A O 1
ATOM 687 N N . LYS A 1 85 ? -6.530 5.022 -5.024 1.00 97.19 85 LYS A N 1
ATOM 688 C CA . LYS A 1 85 ? -6.769 6.248 -5.805 1.00 97.19 85 LYS A CA 1
ATOM 689 C C . LYS A 1 85 ? -7.804 6.080 -6.916 1.00 97.19 85 LYS A C 1
ATOM 691 O O . LYS A 1 85 ? -8.381 7.076 -7.327 1.00 97.19 85 LYS A O 1
ATOM 696 N N . LEU A 1 86 ? -8.038 4.850 -7.364 1.00 96.62 86 LEU A N 1
ATOM 697 C CA . LEU A 1 86 ? -9.101 4.483 -8.299 1.00 96.62 86 LEU A CA 1
ATOM 698 C C . LEU A 1 86 ? -10.352 3.935 -7.594 1.00 96.62 86 LEU A C 1
ATOM 700 O O . LEU A 1 86 ? -11.197 3.345 -8.255 1.00 96.62 86 LEU A O 1
ATOM 704 N N . GLU A 1 87 ? -10.443 4.071 -6.267 1.00 96.81 87 GLU A N 1
ATOM 705 C CA . GLU A 1 87 ? -11.567 3.578 -5.452 1.00 96.81 87 GLU A CA 1
ATOM 706 C C . GLU A 1 87 ? -11.779 2.048 -5.515 1.00 96.81 87 GLU A C 1
ATOM 708 O O . GLU A 1 87 ? -12.799 1.511 -5.097 1.00 96.81 87 GLU A O 1
ATOM 713 N N . MET A 1 88 ? -10.758 1.315 -5.967 1.00 97.81 88 MET A N 1
ATOM 714 C CA . MET A 1 88 ? -10.712 -0.149 -6.037 1.00 97.81 88 MET A CA 1
ATOM 715 C C . MET A 1 88 ? -10.223 -0.726 -4.702 1.00 97.81 88 MET A C 1
ATOM 717 O O . MET A 1 88 ? -9.073 -1.162 -4.555 1.00 97.81 88 MET A O 1
ATOM 721 N N . TYR A 1 89 ? -11.060 -0.619 -3.670 1.00 97.81 89 TYR A N 1
ATOM 722 C CA . TYR A 1 89 ? -10.651 -0.897 -2.291 1.00 97.81 89 TYR A CA 1
ATOM 723 C C . TYR A 1 89 ? -10.391 -2.384 -2.017 1.00 97.81 89 TYR A C 1
ATOM 725 O O . TYR A 1 89 ? -9.428 -2.708 -1.317 1.00 97.81 89 TYR A O 1
ATOM 733 N N . ASP A 1 90 ? -11.171 -3.293 -2.604 1.00 98.12 90 ASP A N 1
ATOM 734 C CA . ASP A 1 90 ? -11.005 -4.738 -2.405 1.00 98.12 90 ASP A CA 1
ATOM 735 C C . ASP A 1 90 ? -9.692 -5.249 -3.011 1.00 98.12 90 ASP A C 1
ATOM 737 O O . ASP A 1 90 ? -8.929 -5.988 -2.372 1.00 98.12 90 ASP A O 1
ATOM 741 N N . GLU A 1 91 ? -9.355 -4.782 -4.213 1.00 97.88 91 GLU A N 1
ATOM 742 C CA . GLU A 1 91 ? -8.076 -5.058 -4.858 1.00 97.88 91 GLU A CA 1
ATOM 743 C C . GLU A 1 91 ? -6.920 -4.517 -4.017 1.00 97.88 91 GLU A C 1
ATOM 745 O O . GLU A 1 91 ? -5.924 -5.219 -3.799 1.00 97.88 91 GLU A O 1
ATOM 750 N N . ALA A 1 92 ? -7.050 -3.297 -3.489 1.00 98.12 92 ALA A N 1
ATOM 751 C CA . ALA A 1 92 ? -6.040 -2.704 -2.623 1.00 98.12 92 ALA A CA 1
ATOM 752 C C . ALA A 1 92 ? -5.824 -3.511 -1.333 1.00 98.12 92 ALA A C 1
ATOM 754 O O . ALA A 1 92 ? -4.675 -3.716 -0.921 1.00 98.12 92 ALA A O 1
ATOM 755 N N . ILE A 1 93 ? -6.897 -4.010 -0.714 1.00 98.44 93 ILE A N 1
ATOM 756 C CA . ILE A 1 93 ? -6.834 -4.876 0.470 1.00 98.44 93 ILE A CA 1
ATOM 757 C C . ILE A 1 93 ? -6.111 -6.180 0.133 1.00 98.44 93 ILE A C 1
ATOM 759 O O . ILE A 1 93 ? -5.203 -6.583 0.869 1.00 98.44 93 ILE A O 1
ATOM 763 N N . ASN A 1 94 ? -6.449 -6.820 -0.990 1.00 98.19 94 ASN A N 1
ATOM 764 C CA . ASN A 1 94 ? -5.783 -8.043 -1.430 1.00 98.19 94 ASN A CA 1
ATOM 765 C C . ASN A 1 94 ? -4.281 -7.812 -1.668 1.00 98.19 94 ASN A C 1
ATOM 767 O O . ASN A 1 94 ? -3.446 -8.560 -1.158 1.00 98.19 94 ASN A O 1
ATOM 771 N N . LEU A 1 95 ? -3.912 -6.731 -2.359 1.00 98.25 95 LEU A N 1
ATOM 772 C CA . LEU A 1 95 ? -2.515 -6.352 -2.592 1.00 98.25 95 LEU A CA 1
ATOM 773 C C . LEU A 1 95 ? -1.762 -6.097 -1.279 1.00 98.25 95 LEU A C 1
ATOM 775 O O . LEU A 1 95 ? -0.630 -6.559 -1.110 1.00 98.25 95 LEU A O 1
ATOM 779 N N . CYS A 1 96 ? -2.392 -5.432 -0.311 1.00 98.25 96 CYS A N 1
ATOM 780 C CA . CYS A 1 96 ? -1.807 -5.256 1.014 1.00 98.25 96 CYS A CA 1
ATOM 781 C C . CYS A 1 96 ? -1.654 -6.584 1.765 1.00 98.25 96 CYS A C 1
ATOM 783 O O . CYS A 1 96 ? -0.649 -6.779 2.443 1.00 98.25 96 CYS A O 1
ATOM 785 N N . ASN A 1 97 ? -2.595 -7.520 1.630 1.00 98.38 97 ASN A N 1
ATOM 786 C CA . ASN A 1 97 ? -2.459 -8.854 2.212 1.00 98.38 97 ASN A CA 1
ATOM 787 C C . ASN A 1 97 ? -1.262 -9.603 1.608 1.00 98.38 97 ASN A C 1
ATOM 789 O O . ASN A 1 97 ? -0.515 -10.239 2.349 1.00 98.38 97 ASN A O 1
ATOM 793 N N . GLN A 1 98 ? -1.017 -9.483 0.299 1.00 97.19 98 GLN A N 1
ATOM 794 C CA . GLN A 1 98 ? 0.185 -10.054 -0.325 1.00 97.19 98 GLN A CA 1
ATOM 795 C C . GLN A 1 98 ? 1.471 -9.397 0.200 1.00 97.19 98 GLN A C 1
ATOM 797 O O . GLN A 1 98 ? 2.430 -10.095 0.526 1.00 97.19 98 GLN A O 1
ATOM 802 N N . ALA A 1 99 ? 1.484 -8.071 0.375 1.00 97.00 99 ALA A N 1
ATOM 803 C CA . ALA A 1 99 ? 2.599 -7.369 1.014 1.00 97.00 99 ALA A CA 1
ATOM 804 C C . ALA A 1 99 ? 2.856 -7.868 2.450 1.00 97.00 99 ALA A C 1
ATOM 806 O O . ALA A 1 99 ? 4.000 -8.118 2.831 1.00 97.00 99 ALA A O 1
ATOM 807 N N . LEU A 1 100 ? 1.799 -8.063 3.240 1.00 97.12 100 LEU A N 1
ATOM 808 C CA . LEU A 1 100 ? 1.896 -8.526 4.626 1.00 97.12 100 LEU A CA 1
ATOM 809 C C . LEU A 1 100 ? 2.304 -10.001 4.738 1.00 97.12 100 LEU A C 1
ATOM 811 O O . LEU A 1 100 ? 2.944 -10.367 5.717 1.00 97.12 100 LEU A O 1
ATOM 815 N N . LYS A 1 101 ? 2.032 -10.840 3.729 1.00 96.25 101 LYS A N 1
ATOM 816 C CA . LYS A 1 101 ? 2.607 -12.197 3.657 1.00 96.25 101 LYS A CA 1
ATOM 817 C C . LYS A 1 101 ? 4.133 -12.170 3.525 1.00 96.25 101 LYS A C 1
ATOM 819 O O . LYS A 1 101 ? 4.800 -13.049 4.059 1.00 96.25 101 LYS A O 1
ATOM 824 N N . ILE A 1 102 ? 4.688 -11.171 2.832 1.00 93.81 102 ILE A N 1
ATOM 825 C CA . ILE A 1 102 ? 6.144 -10.997 2.702 1.00 93.81 102 ILE A CA 1
ATOM 826 C C . ILE A 1 102 ? 6.733 -10.415 3.989 1.00 93.81 102 ILE A C 1
ATOM 828 O O . ILE A 1 102 ? 7.765 -10.883 4.467 1.00 93.81 102 ILE A O 1
ATOM 832 N N . ASN A 1 103 ? 6.096 -9.379 4.536 1.00 95.38 103 ASN A N 1
ATOM 833 C CA . ASN A 1 103 ? 6.497 -8.760 5.792 1.00 95.38 103 ASN A CA 1
ATOM 834 C C . ASN A 1 103 ? 5.262 -8.401 6.639 1.00 95.38 103 ASN A C 1
ATOM 836 O O . ASN A 1 103 ? 4.674 -7.333 6.432 1.00 95.38 103 ASN A O 1
ATOM 840 N N . PRO A 1 104 ? 4.916 -9.232 7.641 1.00 96.56 104 PRO A N 1
ATOM 841 C CA . PRO A 1 104 ? 3.747 -9.009 8.494 1.00 96.56 104 PRO A CA 1
ATOM 842 C C . PRO A 1 104 ? 3.794 -7.709 9.303 1.00 96.56 104 PRO A C 1
ATOM 844 O O . PRO A 1 104 ? 2.758 -7.196 9.708 1.00 96.56 104 PRO A O 1
ATOM 847 N N . LYS A 1 105 ? 4.992 -7.153 9.529 1.00 96.19 105 LYS A N 1
ATOM 848 C CA . LYS A 1 105 ? 5.217 -5.930 10.314 1.00 96.19 105 LYS A CA 1
ATOM 849 C C . LYS A 1 105 ? 5.421 -4.690 9.436 1.00 96.19 105 LYS A C 1
ATOM 851 O O . LYS A 1 105 ? 5.974 -3.688 9.883 1.00 96.19 105 LYS A O 1
ATOM 856 N N . HIS A 1 106 ? 5.023 -4.736 8.165 1.00 97.06 106 HIS A N 1
ATOM 857 C CA . HIS A 1 106 ? 5.234 -3.619 7.249 1.00 97.06 106 HIS A CA 1
ATOM 858 C C . HIS A 1 106 ? 4.197 -2.499 7.444 1.00 97.06 106 HIS A C 1
ATOM 860 O O . HIS A 1 106 ? 3.077 -2.563 6.934 1.00 97.06 106 HIS A O 1
ATOM 866 N N . VAL A 1 107 ? 4.600 -1.420 8.120 1.00 97.00 107 VAL A N 1
ATOM 867 C CA . VAL A 1 107 ? 3.711 -0.310 8.513 1.00 97.00 107 VAL A CA 1
ATOM 868 C C . VAL A 1 107 ? 3.008 0.358 7.329 1.00 97.00 107 VAL A C 1
ATOM 870 O O . VAL A 1 107 ? 1.810 0.617 7.402 1.00 97.00 107 VAL A O 1
ATOM 873 N N . LYS A 1 108 ? 3.684 0.576 6.191 1.00 96.44 108 LYS A N 1
ATOM 874 C CA . LYS A 1 108 ? 3.030 1.162 5.000 1.00 96.44 108 LYS A CA 1
ATOM 875 C C . LYS A 1 108 ? 1.942 0.256 4.410 1.00 96.44 108 LYS A C 1
ATOM 877 O O . LYS A 1 108 ? 0.963 0.772 3.878 1.00 96.44 108 LYS A O 1
ATOM 882 N N . ALA A 1 109 ? 2.100 -1.068 4.493 1.00 97.88 109 ALA A N 1
ATOM 883 C CA . ALA A 1 109 ? 1.071 -2.005 4.035 1.00 97.88 109 ALA A CA 1
ATOM 884 C C . ALA A 1 109 ? -0.131 -2.006 4.989 1.00 97.88 109 ALA A C 1
ATOM 886 O O . ALA A 1 109 ? -1.262 -1.985 4.521 1.00 97.88 109 ALA A O 1
ATOM 887 N N . LEU A 1 110 ? 0.105 -1.953 6.306 1.00 98.19 110 LEU A N 1
ATOM 888 C CA . LEU A 1 110 ? -0.962 -1.817 7.305 1.00 98.19 110 LEU A CA 1
ATOM 889 C C . LEU A 1 110 ? -1.725 -0.493 7.153 1.00 98.19 110 LEU A C 1
ATOM 891 O O . LEU A 1 110 ? -2.950 -0.494 7.180 1.00 98.19 110 LEU A O 1
ATOM 895 N N . LEU A 1 111 ? -1.020 0.619 6.922 1.00 97.69 111 LEU A N 1
ATOM 896 C CA . LEU A 1 111 ? -1.628 1.930 6.673 1.00 97.69 111 LEU A CA 1
ATOM 897 C C . LEU A 1 111 ? -2.551 1.918 5.451 1.00 97.69 111 LEU A C 1
ATOM 899 O O . LEU A 1 111 ? -3.689 2.364 5.540 1.00 97.69 111 LEU A O 1
ATOM 903 N N . ARG A 1 112 ? -2.073 1.394 4.315 1.00 97.88 112 ARG A N 1
ATOM 904 C CA . ARG A 1 112 ? -2.871 1.280 3.078 1.00 97.88 112 ARG A CA 1
ATOM 905 C C . ARG A 1 112 ? -4.037 0.294 3.265 1.00 97.88 112 ARG A C 1
ATOM 907 O O . ARG A 1 112 ? -5.155 0.617 2.886 1.00 97.88 112 ARG A O 1
ATOM 914 N N . LYS A 1 113 ? -3.770 -0.808 3.980 1.00 98.31 113 LYS A N 1
ATOM 915 C CA . LYS A 1 113 ? -4.693 -1.690 4.722 1.00 98.31 113 LYS A CA 1
ATOM 916 C C . LYS A 1 113 ? -5.931 -0.970 5.239 1.00 98.31 113 LYS A C 1
ATOM 918 O O . LYS A 1 113 ? -7.044 -1.083 4.734 1.00 98.31 113 LYS A O 1
ATOM 923 N N . ALA A 1 114 ? -5.678 -0.251 6.320 1.00 97.69 114 ALA A N 1
ATOM 924 C CA . ALA A 1 114 ? -6.687 0.445 7.083 1.00 97.69 114 ALA A CA 1
ATOM 925 C C . ALA A 1 114 ? -7.345 1.572 6.292 1.00 97.69 114 ALA A C 1
ATOM 927 O O . ALA A 1 114 ? -8.535 1.799 6.457 1.00 97.69 114 ALA A O 1
ATOM 928 N N . LEU A 1 115 ? -6.593 2.255 5.425 1.00 97.00 115 LEU A N 1
ATOM 929 C CA . LEU A 1 115 ? -7.140 3.305 4.576 1.00 97.00 115 LEU A CA 1
ATOM 930 C C . LEU A 1 115 ? -8.219 2.758 3.633 1.00 97.00 115 LEU A C 1
ATOM 932 O O . LEU A 1 115 ? -9.291 3.345 3.556 1.00 97.00 115 LEU A O 1
ATOM 936 N N . ALA A 1 116 ? -7.971 1.621 2.975 1.00 97.94 116 ALA A N 1
ATOM 937 C CA . ALA A 1 116 ? -8.961 0.979 2.112 1.00 97.94 116 ALA A CA 1
ATOM 938 C C . ALA A 1 116 ? -10.223 0.568 2.893 1.00 97.94 116 ALA A C 1
ATOM 940 O O . ALA A 1 116 ? -11.327 0.911 2.484 1.00 97.94 116 ALA A O 1
ATOM 941 N N . TYR A 1 117 ? -10.070 -0.057 4.068 1.00 97.88 117 TYR A N 1
ATOM 942 C CA . TYR A 1 117 ? -11.216 -0.365 4.936 1.00 97.88 117 TYR A CA 1
ATOM 943 C C . TYR A 1 117 ? -11.957 0.885 5.416 1.00 97.88 117 TYR A C 1
ATOM 945 O O . TYR A 1 117 ? -13.177 0.872 5.513 1.00 97.88 117 TYR A O 1
ATOM 953 N N . SER A 1 118 ? -11.240 1.972 5.704 1.00 94.62 118 SER A N 1
ATOM 954 C CA . SER A 1 118 ? -11.862 3.228 6.117 1.00 94.62 118 SER A CA 1
ATOM 955 C C . SER A 1 118 ? -12.685 3.862 4.998 1.00 94.62 118 SER A C 1
ATOM 957 O O . SER A 1 118 ? -13.670 4.521 5.309 1.00 94.62 118 SER A O 1
ATOM 959 N N . PHE A 1 119 ? -12.292 3.701 3.731 1.00 95.06 119 PHE A N 1
ATOM 960 C CA . PHE A 1 119 ? -13.096 4.153 2.593 1.00 95.06 119 PHE A CA 1
ATOM 961 C C . PHE A 1 119 ? -14.315 3.261 2.337 1.00 95.06 119 PHE A C 1
ATOM 963 O O . PHE A 1 119 ? -15.336 3.754 1.881 1.00 95.06 119 PHE A O 1
ATOM 970 N N . GLN A 1 120 ? -14.243 1.981 2.703 1.00 95.69 120 GLN A N 1
ATOM 971 C CA . GLN A 1 120 ? -15.396 1.074 2.732 1.00 95.69 120 GLN A CA 1
ATOM 972 C C . GLN A 1 120 ? -16.278 1.250 3.984 1.00 95.69 120 GLN A C 1
ATOM 974 O O . GLN A 1 120 ? -17.058 0.359 4.299 1.00 95.69 120 GLN A O 1
ATOM 979 N N . GLU A 1 121 ? -16.100 2.330 4.754 1.00 93.56 121 GLU A N 1
ATOM 980 C CA . GLU A 1 121 ? -16.823 2.612 6.011 1.00 93.56 121 GLU A CA 1
ATOM 981 C C . GLU A 1 121 ? -16.641 1.550 7.119 1.00 93.56 121 GLU A C 1
ATOM 983 O O . GLU A 1 121 ? -17.226 1.623 8.202 1.00 93.56 121 GLU A O 1
ATOM 988 N N . ASN A 1 122 ? -15.723 0.601 6.920 1.00 94.69 122 ASN A N 1
ATOM 989 C CA . ASN A 1 122 ? -15.347 -0.436 7.878 1.00 94.69 122 ASN A CA 1
ATOM 990 C C . ASN A 1 122 ? -14.348 0.113 8.911 1.00 94.69 122 ASN A C 1
ATOM 992 O O . ASN A 1 122 ? -13.223 -0.374 9.076 1.00 94.69 122 ASN A O 1
ATOM 996 N N . HIS A 1 123 ? -14.751 1.171 9.616 1.00 92.19 123 HIS A N 1
ATOM 997 C CA . HIS A 1 123 ? -13.894 1.927 10.529 1.00 92.19 123 HIS A CA 1
ATOM 998 C C . HIS A 1 123 ? -13.406 1.103 11.731 1.00 92.19 123 HIS A C 1
ATOM 1000 O O . HIS A 1 123 ? -12.294 1.324 12.214 1.00 92.19 123 HIS A O 1
ATOM 1006 N N . SER A 1 124 ? -14.191 0.128 12.200 1.00 92.62 124 SER A N 1
ATOM 1007 C CA . SER A 1 124 ? -13.791 -0.795 13.274 1.00 92.62 124 SER A CA 1
ATOM 1008 C C . SER A 1 124 ? -12.546 -1.601 12.884 1.00 92.62 124 SER A C 1
ATOM 1010 O O . SER A 1 124 ? -11.531 -1.556 13.581 1.00 92.62 124 SER A O 1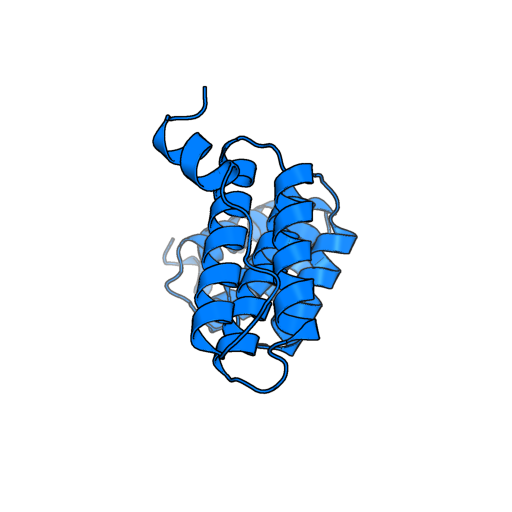
ATOM 1012 N N . ILE A 1 125 ? -12.578 -2.236 11.711 1.00 95.56 125 ILE A N 1
ATOM 1013 C CA . ILE A 1 125 ? -11.457 -3.002 11.151 1.00 95.56 125 ILE A CA 1
ATOM 1014 C C . ILE A 1 125 ? -10.260 -2.080 10.886 1.00 95.56 125 ILE A C 1
ATOM 1016 O O . ILE A 1 125 ? -9.118 -2.414 11.212 1.00 95.56 125 ILE A O 1
ATOM 1020 N N . ALA A 1 126 ? -10.504 -0.886 10.336 1.00 95.50 126 ALA A N 1
ATOM 1021 C CA . ALA A 1 126 ? -9.450 0.097 10.109 1.00 95.50 126 ALA A CA 1
ATOM 1022 C C . ALA A 1 126 ? -8.729 0.479 11.417 1.00 95.50 126 ALA A C 1
ATOM 1024 O O . ALA A 1 126 ? -7.496 0.527 11.445 1.00 95.50 126 ALA A O 1
ATOM 1025 N N . LYS A 1 127 ? -9.468 0.688 12.517 1.00 94.50 127 LYS A N 1
ATOM 1026 C CA . LYS A 1 127 ? -8.911 1.007 13.843 1.00 94.50 127 LYS A CA 1
ATOM 1027 C C . LYS A 1 127 ? -8.034 -0.117 14.389 1.00 94.50 127 LYS A C 1
ATOM 1029 O O . LYS A 1 127 ? -6.957 0.162 14.921 1.00 94.50 127 LYS A O 1
ATOM 1034 N N . GLU A 1 128 ? -8.461 -1.371 14.264 1.00 95.75 128 GLU A N 1
ATOM 1035 C CA . GLU A 1 128 ? -7.675 -2.524 14.721 1.00 95.75 128 GLU A CA 1
ATOM 1036 C C . GLU A 1 128 ? -6.337 -2.613 13.981 1.00 95.75 128 GLU A C 1
ATOM 1038 O O . GLU A 1 128 ? -5.275 -2.731 14.598 1.00 95.75 128 GLU A O 1
ATOM 1043 N N . ILE A 1 129 ? -6.367 -2.469 12.656 1.00 96.62 129 ILE A N 1
ATOM 1044 C CA . ILE A 1 129 ? -5.163 -2.502 11.818 1.00 96.62 129 ILE A CA 1
ATOM 1045 C C . ILE A 1 129 ? -4.243 -1.312 12.135 1.00 96.62 129 ILE A C 1
ATOM 1047 O O . ILE A 1 129 ? -3.023 -1.475 12.221 1.00 96.62 129 ILE A O 1
ATOM 1051 N N . LEU A 1 130 ? -4.800 -0.115 12.344 1.00 95.31 130 LEU A N 1
ATOM 1052 C CA . LEU A 1 130 ? -4.022 1.070 12.720 1.00 95.31 130 LEU A CA 1
ATOM 1053 C C . LEU A 1 130 ? -3.412 0.947 14.115 1.00 95.31 130 LEU A C 1
ATOM 1055 O O . LEU A 1 130 ? -2.284 1.389 14.314 1.00 95.31 130 LEU A O 1
ATOM 1059 N N . SER A 1 131 ? -4.102 0.299 15.053 1.00 94.06 131 SER A N 1
ATOM 1060 C CA . SER A 1 131 ? -3.557 -0.019 16.377 1.00 94.06 131 SER A CA 1
ATOM 1061 C C . SER A 1 131 ? -2.336 -0.937 16.266 1.00 94.06 131 SER A C 1
ATOM 1063 O O . SER A 1 131 ? -1.312 -0.681 16.896 1.00 94.06 131 SER A O 1
ATOM 1065 N N . GLN A 1 132 ? -2.386 -1.950 15.392 1.00 95.62 132 GLN A N 1
ATOM 1066 C CA . GLN A 1 132 ? -1.224 -2.803 15.107 1.00 95.62 132 GLN A CA 1
ATOM 1067 C C . GLN A 1 132 ? -0.064 -1.993 14.512 1.00 95.62 132 GLN A C 1
ATOM 1069 O O . GLN A 1 132 ? 1.076 -2.119 14.957 1.00 95.62 132 GLN A O 1
ATOM 1074 N N . ALA A 1 133 ? -0.344 -1.119 13.540 1.00 95.12 133 ALA A N 1
ATOM 1075 C CA . ALA A 1 133 ? 0.665 -0.234 12.959 1.00 95.12 133 ALA A CA 1
ATOM 1076 C C . ALA A 1 133 ? 1.267 0.732 13.999 1.00 95.12 133 ALA A C 1
ATOM 1078 O O . ALA A 1 133 ? 2.463 1.018 13.952 1.00 95.12 133 ALA A O 1
ATOM 1079 N N . PHE A 1 134 ? 0.457 1.207 14.949 1.00 93.94 134 PHE A N 1
ATOM 1080 C CA . PHE A 1 134 ? 0.881 2.111 16.016 1.00 93.94 134 PHE A CA 1
ATOM 1081 C C . PHE A 1 134 ? 1.816 1.421 17.005 1.00 93.94 134 PHE A C 1
ATOM 1083 O O . PHE A 1 134 ? 2.819 2.010 17.384 1.00 93.94 134 PHE A O 1
ATOM 1090 N N . ILE A 1 135 ? 1.550 0.166 17.370 1.00 95.00 135 ILE A N 1
ATOM 1091 C CA . ILE A 1 135 ? 2.452 -0.622 18.225 1.00 95.00 135 ILE A CA 1
ATOM 1092 C C . ILE A 1 135 ? 3.831 -0.782 17.565 1.00 95.00 135 ILE A C 1
ATOM 1094 O O . ILE A 1 135 ? 4.853 -0.719 18.245 1.00 95.00 135 ILE A O 1
ATOM 1098 N N . LEU A 1 136 ? 3.869 -0.968 16.242 1.00 94.81 136 LEU A N 1
ATOM 1099 C CA . LEU A 1 136 ? 5.115 -1.149 15.491 1.00 94.81 136 LEU A CA 1
ATOM 1100 C C . LEU A 1 136 ? 5.924 0.146 15.360 1.00 94.81 136 LEU A C 1
ATOM 1102 O O . LEU A 1 136 ? 7.138 0.134 15.548 1.00 94.81 136 LEU A O 1
ATOM 1106 N N . GLU A 1 137 ? 5.264 1.261 15.046 1.00 93.69 137 GLU A N 1
ATOM 1107 C CA . GLU A 1 137 ? 5.906 2.572 14.941 1.00 93.69 137 GLU A CA 1
ATOM 1108 C C . GLU A 1 137 ? 5.104 3.652 15.686 1.00 93.69 137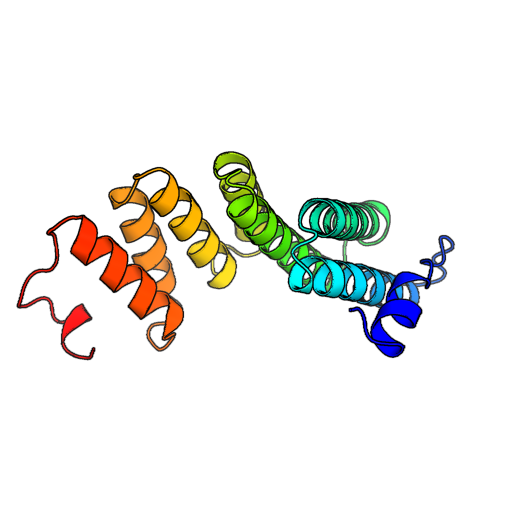 GLU A C 1
ATOM 1110 O O . GLU A 1 137 ? 4.468 4.506 15.054 1.00 93.69 137 GLU A O 1
ATOM 1115 N N . PRO A 1 138 ? 5.193 3.709 17.030 1.00 91.94 138 PRO A N 1
ATOM 1116 C CA . PRO A 1 138 ? 4.402 4.649 17.820 1.00 91.94 138 PRO A CA 1
ATOM 1117 C C . PRO A 1 138 ? 4.687 6.097 17.442 1.00 91.94 138 PRO A C 1
ATOM 1119 O O . PRO A 1 138 ? 3.797 6.933 17.490 1.00 91.94 138 PRO A O 1
ATOM 1122 N N . LYS A 1 139 ? 5.928 6.401 17.025 1.00 92.06 139 LYS A N 1
ATOM 1123 C CA . LYS A 1 139 ? 6.379 7.745 16.634 1.00 92.06 139 LYS A CA 1
ATOM 1124 C C . LYS A 1 139 ? 5.941 8.180 15.230 1.00 92.06 139 LYS A C 1
ATOM 1126 O O . LYS A 1 139 ? 6.128 9.353 14.896 1.00 92.06 139 LYS A O 1
ATOM 1131 N N . ASN A 1 140 ? 5.325 7.308 14.433 1.00 92.75 140 ASN A N 1
ATOM 1132 C CA . ASN A 1 140 ? 4.922 7.624 13.066 1.00 92.75 140 ASN A CA 1
ATOM 1133 C C . ASN A 1 140 ? 3.712 8.577 13.042 1.00 92.75 140 ASN A C 1
ATOM 1135 O O . ASN A 1 140 ? 2.590 8.216 13.398 1.00 92.75 140 ASN A O 1
ATOM 1139 N N . LYS A 1 141 ? 3.940 9.819 12.590 1.00 93.44 141 LYS A N 1
ATOM 1140 C CA . LYS A 1 141 ? 2.903 10.863 12.500 1.00 93.44 141 LYS A CA 1
ATOM 1141 C C . LYS A 1 141 ? 1.725 10.450 11.611 1.00 93.44 141 LYS A C 1
ATOM 1143 O O . LYS A 1 141 ? 0.596 10.819 11.909 1.00 93.44 141 LYS A O 1
ATOM 1148 N N . THR A 1 142 ? 1.973 9.688 10.547 1.00 92.69 142 THR A N 1
ATOM 1149 C CA . THR A 1 142 ? 0.930 9.240 9.611 1.00 92.69 142 THR A CA 1
ATOM 1150 C C . THR A 1 142 ? -0.002 8.234 10.273 1.00 92.69 142 THR A C 1
ATOM 1152 O O . THR A 1 142 ? -1.216 8.377 10.172 1.00 92.69 142 THR A O 1
ATOM 1155 N N . VAL A 1 143 ? 0.558 7.263 11.004 1.00 93.00 143 VAL A N 1
ATOM 1156 C CA . VAL A 1 143 ? -0.222 6.260 11.750 1.00 93.00 143 VAL A CA 1
ATOM 1157 C C . VAL A 1 143 ? -1.083 6.923 12.815 1.00 93.00 143 VAL A C 1
ATOM 1159 O O . VAL A 1 143 ? -2.279 6.659 12.869 1.00 93.00 143 VAL A O 1
ATOM 1162 N N . ARG A 1 144 ? -0.508 7.840 13.601 1.00 91.56 144 ARG A N 1
ATOM 1163 C CA . ARG A 1 144 ? -1.262 8.599 14.607 1.00 91.56 144 ARG A CA 1
ATOM 1164 C C . ARG A 1 144 ? -2.419 9.384 13.994 1.00 91.56 144 ARG A C 1
ATOM 1166 O O . ARG A 1 144 ? -3.549 9.256 14.441 1.00 91.56 144 ARG A O 1
ATOM 1173 N N . LYS A 1 145 ? -2.156 10.163 12.939 1.00 92.31 145 LYS A N 1
ATOM 1174 C CA . LYS A 1 145 ? -3.199 10.945 12.257 1.00 92.31 145 LYS A CA 1
ATOM 1175 C C . LYS A 1 145 ? -4.330 10.058 11.733 1.00 92.31 145 LYS A C 1
ATOM 1177 O O . LYS A 1 145 ? -5.491 10.368 11.972 1.00 92.31 145 LYS A O 1
ATOM 1182 N N . ALA A 1 146 ? -3.991 8.955 11.066 1.00 91.62 146 ALA A N 1
ATOM 1183 C CA . ALA A 1 146 ? -4.981 8.015 10.549 1.00 91.62 146 ALA A CA 1
ATOM 1184 C C . ALA A 1 146 ? -5.804 7.375 11.680 1.00 91.62 146 ALA A C 1
ATOM 1186 O O . ALA A 1 146 ? -7.026 7.308 11.587 1.00 91.62 146 ALA A O 1
ATOM 1187 N N . LEU A 1 147 ? -5.155 6.955 12.771 1.00 91.75 147 LEU A N 1
ATOM 1188 C CA . LEU A 1 147 ? -5.838 6.362 13.923 1.00 91.75 147 LEU A CA 1
ATOM 1189 C C . LEU A 1 147 ? -6.781 7.363 14.598 1.00 91.75 147 LEU A C 1
ATOM 1191 O O . LEU A 1 147 ? -7.923 7.018 14.891 1.00 91.75 147 LEU A O 1
ATOM 1195 N N . HIS A 1 148 ? -6.332 8.604 14.792 1.00 89.12 148 HIS A N 1
ATOM 1196 C CA . HIS A 1 148 ? -7.154 9.684 15.333 1.00 89.12 148 HIS A CA 1
ATOM 1197 C C . HIS A 1 148 ? -8.390 9.947 14.464 1.00 89.12 148 HIS A C 1
ATOM 1199 O O . HIS A 1 148 ? -9.500 10.020 14.984 1.00 89.12 148 HIS A O 1
ATOM 1205 N N . GLN A 1 149 ? -8.215 10.043 13.141 1.00 88.62 149 GLN A N 1
ATOM 1206 C CA . GLN A 1 149 ? -9.318 10.265 12.205 1.00 88.62 149 GLN A CA 1
ATOM 1207 C C . GLN A 1 149 ? -10.371 9.153 12.300 1.00 88.62 149 GLN A C 1
ATOM 1209 O O . GLN A 1 149 ? -11.551 9.446 12.456 1.00 88.62 149 GLN A O 1
ATOM 1214 N N . VAL A 1 150 ? -9.948 7.886 12.284 1.00 90.06 150 VAL A N 1
ATOM 1215 C CA . VAL A 1 150 ? -10.867 6.740 12.382 1.00 90.06 150 VAL A CA 1
ATOM 1216 C C . VAL A 1 150 ? -11.580 6.695 13.740 1.00 90.06 150 VAL A C 1
ATOM 1218 O O . VAL A 1 150 ? -12.775 6.408 13.800 1.00 90.06 150 VAL A O 1
ATOM 1221 N N . CYS A 1 151 ? -10.886 7.004 14.839 1.00 86.25 151 CYS A N 1
ATOM 1222 C CA . CYS A 1 151 ? -11.503 7.026 16.170 1.00 86.25 151 CYS A CA 1
ATOM 1223 C C . CYS A 1 151 ? -12.526 8.153 16.323 1.00 86.25 151 CYS A C 1
ATOM 1225 O O . CYS A 1 151 ? -13.566 7.941 16.950 1.00 86.25 151 CYS A O 1
ATOM 1227 N N . HIS A 1 152 ? -12.253 9.311 15.717 1.00 85.56 152 HIS A N 1
ATOM 1228 C CA . HIS A 1 152 ? -13.198 10.417 15.662 1.00 85.56 152 HIS A CA 1
ATOM 1229 C C . HIS A 1 152 ? -14.462 10.015 14.893 1.00 85.56 152 HIS A C 1
ATOM 1231 O O . HIS A 1 152 ? -15.562 10.216 15.395 1.00 85.56 152 HIS A O 1
ATOM 1237 N N . THR A 1 153 ? -14.321 9.378 13.724 1.00 85.5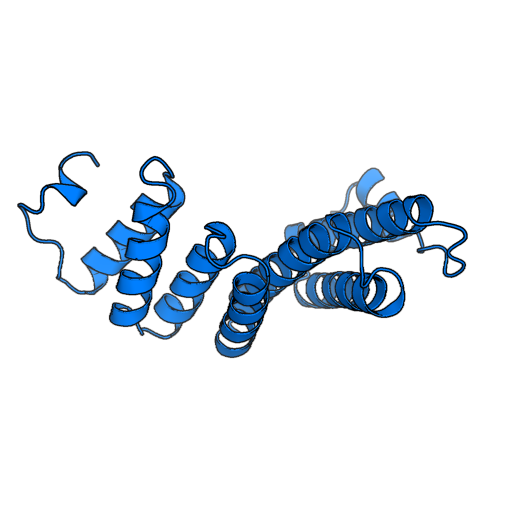6 153 THR A N 1
ATOM 1238 C CA . THR A 1 153 ? -15.467 8.902 12.929 1.00 85.56 153 THR A CA 1
ATOM 1239 C C . THR A 1 153 ? -16.332 7.885 13.677 1.00 85.56 153 THR A C 1
ATOM 1241 O O . THR A 1 153 ? -17.549 7.895 13.544 1.00 85.56 153 THR A O 1
ATOM 1244 N N . LEU A 1 154 ? -15.731 7.034 14.510 1.00 81.44 154 LEU A N 1
ATOM 1245 C CA . LEU A 1 154 ? -16.463 6.048 15.310 1.00 81.44 154 LEU A CA 1
ATOM 1246 C C . LEU A 1 154 ? -17.158 6.634 16.553 1.00 81.44 154 LEU A C 1
ATOM 1248 O O . LEU A 1 154 ? -17.756 5.872 17.308 1.00 81.44 154 LEU A O 1
ATOM 1252 N N . ASN A 1 155 ? -17.048 7.943 16.823 1.00 76.19 155 ASN A N 1
ATOM 1253 C CA . ASN A 1 155 ? -17.427 8.559 18.107 1.00 76.19 155 ASN A CA 1
ATOM 1254 C C . ASN A 1 155 ? -16.785 7.866 19.325 1.00 76.19 155 ASN A C 1
ATOM 1256 O O . ASN A 1 155 ? -17.262 7.975 20.453 1.00 76.19 155 ASN A O 1
ATOM 1260 N N . LEU A 1 156 ? -15.684 7.147 19.099 1.00 62.22 156 LEU A N 1
ATOM 1261 C CA . LEU A 1 156 ? -15.001 6.344 20.103 1.00 62.22 156 LEU A CA 1
ATOM 1262 C C . LEU A 1 156 ? -13.811 7.074 20.711 1.00 62.22 156 LEU A C 1
ATOM 1264 O O . LEU A 1 156 ? -13.078 6.420 21.435 1.00 62.22 156 LEU A O 1
ATOM 1268 N N . CYS A 1 157 ? -13.576 8.361 20.423 1.00 52.97 157 CYS A N 1
ATOM 1269 C CA . CYS A 1 157 ? -12.530 9.137 21.092 1.00 52.97 157 CYS A CA 1
ATOM 1270 C C . CYS A 1 157 ? -12.878 9.281 22.581 1.00 52.97 157 CYS A C 1
ATOM 1272 O O . CYS A 1 157 ? -13.691 10.144 22.931 1.00 52.97 157 CYS A O 1
ATOM 1274 N N . PRO A 1 158 ? -12.284 8.485 23.489 1.00 48.28 158 PRO A N 1
ATOM 1275 C CA . PRO A 1 158 ? -12.514 8.670 24.905 1.00 48.28 158 PRO A CA 1
ATOM 1276 C C . PRO A 1 158 ? -11.671 9.884 25.276 1.00 48.28 158 PRO A C 1
ATOM 1278 O O . PRO A 1 158 ? -10.480 9.933 24.968 1.00 48.28 158 PRO A O 1
ATOM 1281 N N . LYS A 1 159 ? -12.251 10.870 25.959 1.00 50.00 159 LYS A N 1
ATOM 1282 C CA . LYS A 1 159 ? -11.525 12.066 26.423 1.00 50.00 159 LYS A CA 1
ATOM 1283 C C . LYS A 1 159 ? -10.323 11.757 27.352 1.00 50.00 159 LYS A C 1
ATOM 1285 O O . LYS A 1 159 ? -9.703 12.699 27.821 1.00 50.00 159 LYS A O 1
ATOM 1290 N N . ASN A 1 160 ? -10.001 10.486 27.632 1.00 42.19 160 ASN A N 1
ATOM 1291 C CA . ASN A 1 160 ? -9.067 10.079 28.683 1.00 42.19 160 ASN A CA 1
ATOM 1292 C C . ASN A 1 160 ? -8.191 8.834 28.412 1.00 42.19 160 ASN A C 1
ATOM 1294 O O . ASN A 1 160 ? -7.525 8.368 29.336 1.00 42.19 160 ASN A O 1
ATOM 1298 N N . ASP A 1 161 ? -8.132 8.286 27.193 1.00 45.34 161 ASP A N 1
ATOM 1299 C CA . ASP A 1 161 ? -7.221 7.158 26.933 1.00 45.34 161 ASP A CA 1
ATOM 1300 C C . ASP A 1 161 ? -5.774 7.655 26.788 1.00 45.34 161 ASP A C 1
ATOM 1302 O O . ASP A 1 161 ? -5.459 8.443 25.898 1.00 45.34 161 ASP A O 1
ATOM 1306 N N . GLN A 1 162 ? -4.871 7.154 27.637 1.00 47.62 162 GLN A N 1
ATOM 1307 C CA . GLN A 1 162 ? -3.445 7.527 27.707 1.00 47.62 162 GLN A CA 1
ATOM 1308 C C . GLN A 1 162 ? -2.674 7.357 26.380 1.00 47.62 162 GLN A C 1
ATOM 1310 O O . GLN A 1 162 ? -1.611 7.946 26.202 1.00 47.62 162 GLN A O 1
ATOM 1315 N N . ILE A 1 163 ? -3.226 6.614 25.413 1.00 51.41 163 ILE A N 1
ATOM 1316 C CA . ILE A 1 163 ? -2.704 6.500 24.039 1.00 51.41 163 ILE A CA 1
ATOM 1317 C C . ILE A 1 163 ? -2.840 7.834 23.268 1.00 51.41 163 ILE A C 1
ATOM 1319 O O . ILE A 1 163 ? -2.039 8.117 22.375 1.00 51.41 163 ILE A O 1
ATOM 1323 N N . TYR A 1 164 ? -3.814 8.676 23.634 1.00 48.91 164 TYR A N 1
ATOM 1324 C CA . TYR A 1 164 ? -4.152 9.949 22.984 1.00 48.91 164 TYR A CA 1
ATOM 1325 C C . TYR A 1 164 ? -3.688 11.191 23.763 1.00 48.91 164 TYR A C 1
ATOM 1327 O O . TYR A 1 164 ? -3.884 12.307 23.295 1.00 48.91 164 TYR A O 1
ATOM 1335 N N . ALA A 1 165 ? -3.020 11.029 24.908 1.00 45.91 165 ALA A N 1
ATOM 1336 C CA . ALA A 1 165 ? -2.568 12.144 25.752 1.00 45.91 165 ALA A CA 1
ATOM 1337 C C . ALA A 1 165 ? -1.384 12.958 25.171 1.00 45.91 165 ALA A C 1
ATOM 1339 O O . ALA A 1 165 ? -0.918 13.907 25.798 1.00 45.91 165 ALA A O 1
ATOM 1340 N N . HIS A 1 166 ? -0.883 12.597 23.984 1.00 44.25 166 HIS A N 1
ATOM 1341 C CA . HIS A 1 166 ? 0.275 13.235 23.344 1.00 44.25 166 HIS A CA 1
ATOM 1342 C C . HIS A 1 166 ? 0.057 13.578 21.860 1.00 44.25 166 HIS A C 1
ATOM 1344 O O . HIS A 1 166 ? 1.008 13.528 21.073 1.00 44.25 166 HIS A O 1
ATOM 1350 N N . TYR A 1 167 ? -1.181 13.889 21.466 1.00 47.59 167 TYR A N 1
ATOM 1351 C CA . TYR A 1 167 ? -1.413 14.606 20.206 1.00 47.59 167 TYR A CA 1
ATOM 1352 C C . TYR A 1 167 ? -1.026 16.076 20.339 1.00 47.59 167 TYR A C 1
ATOM 1354 O O . TYR A 1 167 ? -1.356 16.673 21.386 1.00 47.59 167 TYR A O 1
#

InterPro domains:
  IPR011990 Tetratricopeptide-like helical domain superfamily [G3DSA:1.25.40.10] (20-165)
  IPR011990 Tetratricopeptide-like helical domain superfamily [SSF48452] (29-157)
  IPR019734 Tetratricopeptide repeat [PF00515] (75-106)
  IPR019734 Tetratricopeptide repeat [PS50005] (73-106)
  IPR019734 Tetratricopeptide repeat [SM00028] (73-106)
  IPR019734 Tetratricopeptide repeat [SM00028] (107-140)
  IPR050754 Peptidyl-prolyl cis-trans isomerase FKBP4/5/8-like [PTHR46512] (31-151)

Sequence (167 aa):
MRTTNELAILDQKPQITIVNDGDLALNVKMINEQAVIYFHHEDFNLAIKKYNDVKLWITRFYTSSKDAKKFLLAAYTNLALAHIKLEMYDEAINLCNQALKINPKHVKALLRKALAYSFQENHSIAKEILSQAFILEPKNKTVRKALHQVCHTLNLCPKNDQIYAHY

pLDDT: mean 86.62, std 13.6, range [42.19, 98.44]

Secondary structure (DSSP, 8-state):
---HHHHHHHH----S---SHHHHHHHHHHHHHHHHHHHHTT-HHHHHHHHHHHHHHHHHH-SS-HHHHHHHHHHHHHHHHHHHHTT-HHHHHHHHHHHHHH-TT-HHHHHHHHHHHHHTT-HHHHHHHHHHHHHH-TT-HHHHHHHHHHHHHTT---TT-TTSTT-

Radius of gyration: 18.15 Å; chains: 1; bounding box: 40×36×52 Å

Organism: NCBI:txid74557

Foldseek 3Di:
DDDPVLVVLLPDDQDPDDPDPVSLVVSLVSLQSNLVSCVVVVVLVSSLVSLVVSLCSLVVPPPPDPVSLVSLLVSLLVNLVSCVSVLVLVSSLVSLVVSCVSPVLDLSSLLSNLSSCVSVVVLVRSLVSLVSSCVSPVPDPSSVVSNVVSCVVVVNPDPDDPSPPPD